Protein AF-A0A1J5TXD6-F1 (afdb_monomer_lite)

Secondary structure (DSSP, 8-state):
--PPP-PPPHHHHHHHT--TT-EEEEEEETTEEEEEEEEEEE-TTS--TT-EEEEEEEEESSSS-HHHHBTTEEEEEEEES-HHHHT-HHHHHHHHHHHHHHTT----SPPEEEE-

Sequence (116 aa):
MNVPYKVHKEQDIKTETSDKNKRCVLFQSGFYKCILVINPFYCDYRKTNNSILGHLEFYALSEGWEKYTSTGYRSTFFHHLNIKQYQNDDFVAQEFKKMLEKDGFLFEESIQVTLF

Radius of gyration: 14.64 Å; chains: 1; bounding box: 39×30×44 Å

Foldseek 3Di:
DQQAADQDDPVVVCVVLVPPQKKKKWKDAPQWIKIKIKHKDDPVVDPPPFKIKIKIKIATNDPPCCLPDVRRIDMDIDIDRDPVQVVDQVSVVVVVVVVCVVSVNDGPGDMDMDID

Organism: NCBI:txid2360

Structure (mmCIF, N/CA/C/O backbone):
data_AF-A0A1J5TXD6-F1
#
_entry.id   AF-A0A1J5TXD6-F1
#
loop_
_atom_site.group_PDB
_atom_site.id
_atom_site.type_symbol
_atom_site.label_atom_id
_atom_site.label_alt_id
_atom_site.label_comp_id
_atom_site.label_asym_id
_atom_site.label_entity_id
_atom_site.label_seq_id
_atom_site.pdbx_PDB_ins_code
_atom_site.Cartn_x
_atom_site.Cartn_y
_atom_site.Cartn_z
_atom_site.occupancy
_atom_site.B_iso_or_equiv
_atom_site.auth_seq_id
_atom_site.auth_comp_id
_atom_site.auth_asym_id
_atom_site.auth_atom_id
_atom_site.pdbx_PDB_model_num
ATOM 1 N N . MET A 1 1 ? -25.147 -2.098 -3.687 1.00 49.25 1 MET A N 1
ATOM 2 C CA . MET A 1 1 ? -24.706 -3.036 -2.632 1.00 49.25 1 MET A CA 1
ATOM 3 C C . MET A 1 1 ? -23.612 -2.339 -1.844 1.00 49.25 1 MET A C 1
ATOM 5 O O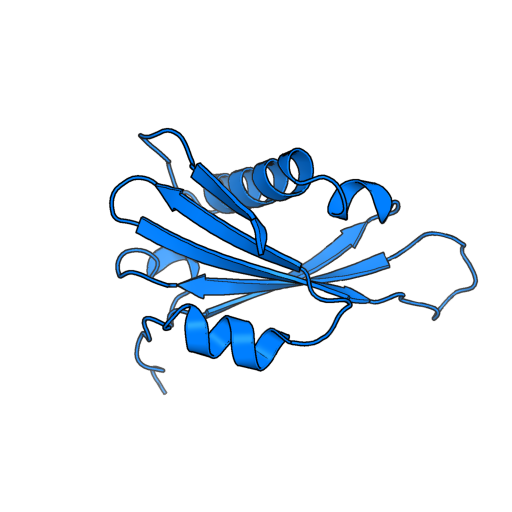 . MET A 1 1 ? -22.643 -1.930 -2.468 1.00 49.25 1 MET A O 1
ATOM 9 N N . ASN A 1 2 ? -23.776 -2.148 -0.532 1.00 66.75 2 ASN A N 1
ATOM 10 C CA . ASN A 1 2 ? -22.690 -1.642 0.312 1.00 66.75 2 ASN A CA 1
ATOM 11 C C . ASN A 1 2 ? -21.771 -2.819 0.631 1.00 66.75 2 ASN A C 1
ATOM 13 O O . ASN A 1 2 ? -22.171 -3.735 1.346 1.00 66.75 2 ASN A O 1
ATOM 17 N N . VAL A 1 3 ? -20.579 -2.828 0.041 1.00 75.44 3 VAL A N 1
ATOM 18 C CA . VAL A 1 3 ? -19.543 -3.802 0.391 1.00 75.44 3 VAL A CA 1
ATOM 19 C C . VAL A 1 3 ? -19.100 -3.494 1.827 1.00 75.44 3 VAL A C 1
ATOM 21 O O . VAL A 1 3 ? -18.769 -2.338 2.103 1.00 75.44 3 VAL A O 1
ATOM 24 N N . PRO A 1 4 ? -19.142 -4.465 2.757 1.00 86.06 4 PRO A N 1
ATOM 25 C CA . PRO A 1 4 ? -18.730 -4.229 4.135 1.00 86.06 4 PRO A CA 1
ATOM 26 C C . PRO A 1 4 ? -17.236 -3.901 4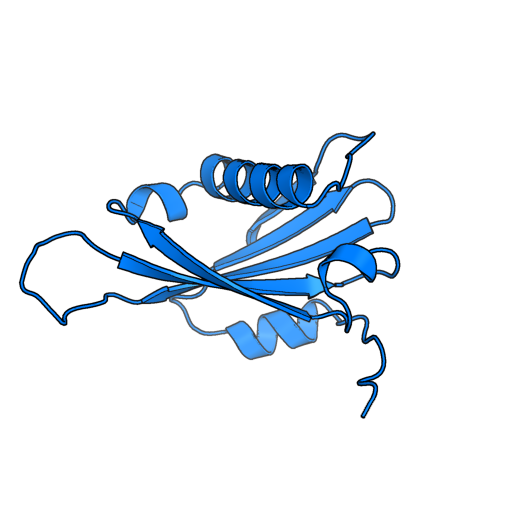.201 1.00 86.06 4 PRO A C 1
ATOM 28 O O . PRO A 1 4 ? -16.441 -4.439 3.428 1.00 86.06 4 PRO A O 1
ATOM 31 N N . TYR A 1 5 ? -16.861 -3.027 5.135 1.00 89.50 5 TYR A N 1
ATOM 32 C CA . TYR A 1 5 ? -15.459 -2.719 5.396 1.00 89.50 5 TYR A CA 1
ATOM 33 C C . TYR A 1 5 ? -14.729 -3.965 5.904 1.00 89.50 5 TYR A C 1
ATOM 35 O O . TYR A 1 5 ? -15.228 -4.671 6.783 1.00 89.50 5 TYR A O 1
ATOM 43 N N . LYS A 1 6 ? -13.551 -4.238 5.344 1.00 92.94 6 LYS A N 1
ATOM 44 C CA . LYS A 1 6 ? -12.734 -5.399 5.686 1.00 92.94 6 LYS A CA 1
ATOM 45 C C . LYS A 1 6 ? -11.358 -4.948 6.160 1.00 92.94 6 LYS A C 1
ATOM 47 O O . LYS A 1 6 ? -10.585 -4.391 5.391 1.00 92.94 6 LYS A O 1
ATOM 52 N N . VAL A 1 7 ? -11.022 -5.276 7.404 1.00 93.25 7 VAL A N 1
ATOM 53 C CA . VAL A 1 7 ? -9.630 -5.261 7.862 1.00 93.25 7 VAL A CA 1
ATOM 54 C C . VAL A 1 7 ? -8.961 -6.545 7.382 1.00 93.25 7 VAL A C 1
ATOM 56 O O . VAL A 1 7 ? -9.444 -7.649 7.643 1.00 93.25 7 VAL A O 1
ATOM 59 N N . HIS A 1 8 ? -7.869 -6.406 6.642 1.00 92.19 8 HIS A N 1
ATOM 60 C CA . HIS A 1 8 ? -7.113 -7.529 6.111 1.00 92.19 8 HIS A CA 1
ATOM 61 C C . HIS A 1 8 ? -6.038 -7.980 7.103 1.00 92.19 8 HIS A C 1
ATOM 63 O O . HIS A 1 8 ? -5.520 -7.189 7.890 1.00 92.19 8 HIS A O 1
ATOM 69 N N . LYS A 1 9 ? -5.667 -9.263 7.048 1.00 90.31 9 LYS A N 1
ATOM 70 C CA . LYS A 1 9 ? -4.487 -9.762 7.757 1.00 90.31 9 LYS A CA 1
ATOM 71 C C . LYS A 1 9 ? -3.278 -9.646 6.845 1.00 90.31 9 LYS A C 1
ATOM 73 O O . LYS A 1 9 ? -3.331 -10.031 5.681 1.00 90.31 9 LYS A O 1
ATOM 78 N N . GLU A 1 10 ? -2.168 -9.177 7.400 1.00 88.19 10 GLU A N 1
ATOM 79 C CA . GLU A 1 10 ? -0.912 -9.000 6.664 1.00 88.19 10 GLU A CA 1
ATOM 80 C C . GLU A 1 10 ? -0.454 -10.293 5.968 1.00 88.19 10 GLU A C 1
ATOM 82 O O . GLU A 1 10 ? -0.021 -10.264 4.819 1.00 88.19 10 GLU A O 1
ATOM 87 N N . GLN A 1 11 ? -0.601 -11.439 6.640 1.00 86.50 11 GLN A N 1
ATOM 88 C CA . GLN A 1 11 ? -0.211 -12.745 6.106 1.00 86.50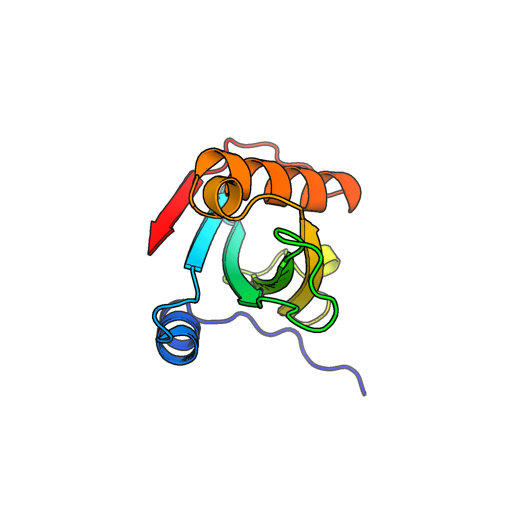 11 GLN A CA 1
ATOM 89 C C . GLN A 1 11 ? -1.023 -13.159 4.871 1.00 86.50 11 GLN A C 1
ATOM 91 O O . GLN A 1 11 ? -0.458 -13.754 3.953 1.00 86.50 11 GLN A O 1
ATOM 96 N N . ASP A 1 12 ? -2.315 -12.826 4.826 1.00 87.12 12 ASP A N 1
ATOM 97 C CA . ASP A 1 12 ? -3.180 -13.160 3.688 1.00 87.12 12 ASP A CA 1
ATOM 98 C C . ASP A 1 12 ? -2.675 -12.424 2.440 1.00 87.12 12 ASP A C 1
ATOM 100 O O . ASP A 1 12 ? -2.447 -13.030 1.395 1.00 87.12 12 ASP A O 1
ATOM 104 N N . ILE A 1 13 ? -2.365 -11.136 2.597 1.00 85.94 13 ILE A N 1
ATOM 105 C CA . ILE A 1 13 ? -1.883 -10.278 1.512 1.00 85.94 13 ILE A CA 1
ATOM 106 C C . ILE A 1 13 ? -0.506 -10.742 1.049 1.00 85.94 13 ILE A C 1
ATOM 108 O O . ILE A 1 13 ? -0.307 -10.951 -0.140 1.00 85.94 13 ILE A O 1
ATOM 112 N N . LYS A 1 14 ? 0.420 -11.005 1.983 1.00 78.94 14 LYS A N 1
ATOM 113 C CA . LYS A 1 14 ? 1.753 -11.543 1.663 1.00 78.94 14 LYS A CA 1
ATOM 114 C C . LYS A 1 14 ? 1.683 -12.854 0.875 1.00 78.94 14 LYS A C 1
ATOM 116 O O . LYS A 1 14 ? 2.522 -13.094 0.010 1.00 78.94 14 LYS A O 1
ATOM 121 N N . THR A 1 15 ? 0.690 -13.697 1.156 1.00 77.69 15 THR A N 1
ATOM 122 C CA . THR A 1 15 ? 0.479 -14.957 0.428 1.00 77.69 15 THR A CA 1
ATOM 123 C C . THR A 1 15 ? -0.044 -14.695 -0.99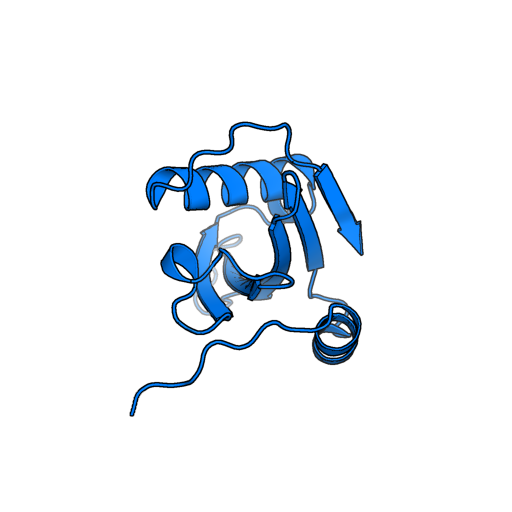1 1.00 77.69 15 THR A C 1
ATOM 125 O O . THR A 1 15 ? 0.474 -15.265 -1.956 1.00 77.69 15 THR A O 1
ATOM 128 N N . GLU A 1 16 ? -1.015 -13.785 -1.134 1.00 68.56 16 GLU A N 1
ATOM 129 C CA . GLU A 1 16 ? -1.604 -13.358 -2.417 1.00 68.56 16 GLU A CA 1
ATOM 130 C C . GLU A 1 16 ? -0.620 -12.577 -3.312 1.00 68.56 16 GLU A C 1
ATOM 132 O O . GLU A 1 16 ? -0.753 -12.555 -4.540 1.00 68.56 16 GLU A O 1
ATOM 137 N N . THR A 1 17 ? 0.402 -11.957 -2.721 1.00 66.06 17 THR A N 1
ATOM 138 C CA . THR A 1 17 ? 1.416 -11.150 -3.412 1.00 66.06 17 THR A CA 1
ATOM 139 C C . THR A 1 17 ? 2.775 -11.834 -3.506 1.00 66.06 17 THR A C 1
ATOM 141 O O . THR A 1 17 ? 3.785 -11.158 -3.657 1.00 66.06 17 THR A O 1
ATOM 144 N N . SER A 1 18 ? 2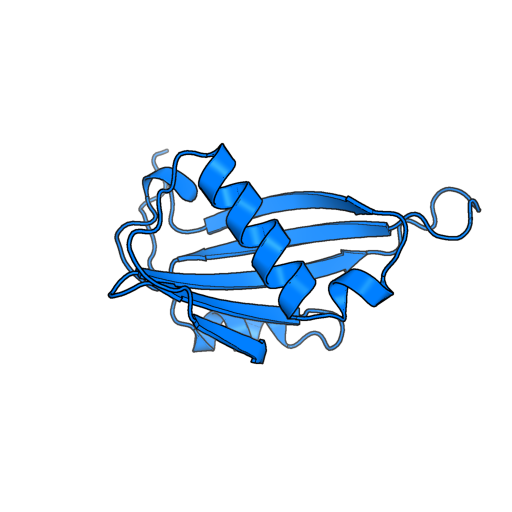.813 -13.167 -3.473 1.00 62.66 18 SER A N 1
ATOM 145 C CA . SER A 1 18 ? 4.035 -13.980 -3.618 1.00 62.66 18 SER A CA 1
ATOM 146 C C . SER A 1 18 ? 4.710 -13.908 -5.004 1.00 62.66 18 SER A C 1
ATOM 148 O O . SER A 1 18 ? 5.691 -14.609 -5.267 1.00 62.66 18 SER A O 1
ATOM 150 N N . ASP A 1 19 ? 4.217 -13.049 -5.897 1.00 66.06 19 ASP A N 1
ATOM 151 C CA . ASP A 1 19 ? 4.867 -12.727 -7.162 1.00 66.06 19 ASP A CA 1
ATOM 152 C C . ASP A 1 19 ? 6.164 -11.944 -6.903 1.00 66.06 19 ASP A C 1
ATOM 154 O O . ASP A 1 19 ? 6.151 -10.890 -6.269 1.00 66.06 19 ASP A O 1
ATOM 158 N N . LYS A 1 20 ? 7.287 -12.438 -7.440 1.00 61.81 20 LYS A N 1
ATOM 159 C CA . LYS A 1 20 ? 8.621 -11.832 -7.283 1.00 61.81 20 LYS A CA 1
ATOM 160 C C . LYS A 1 20 ? 8.712 -10.393 -7.795 1.00 61.81 20 LYS A C 1
ATOM 162 O O . LYS A 1 20 ? 9.661 -9.697 -7.447 1.00 61.81 20 LYS A O 1
ATOM 167 N N . ASN A 1 21 ? 7.781 -9.966 -8.646 1.00 68.75 21 ASN A N 1
ATOM 168 C CA . ASN A 1 21 ? 7.774 -8.614 -9.199 1.00 68.75 21 ASN A CA 1
ATOM 169 C C . ASN A 1 21 ? 6.961 -7.626 -8.359 1.00 68.75 21 ASN A C 1
ATOM 171 O O . ASN A 1 21 ? 7.071 -6.419 -8.578 1.00 68.75 21 ASN A O 1
ATOM 175 N N . LYS A 1 22 ? 6.154 -8.117 -7.411 1.00 75.00 22 LYS A N 1
ATOM 176 C CA . LYS A 1 22 ? 5.400 -7.263 -6.499 1.00 75.00 22 LYS A CA 1
ATOM 177 C C . LYS A 1 22 ? 6.285 -6.849 -5.335 1.00 75.00 22 LYS A C 1
ATOM 179 O O . LYS A 1 22 ? 7.067 -7.641 -4.818 1.00 75.00 22 LYS A O 1
ATOM 184 N N . ARG A 1 23 ? 6.131 -5.604 -4.897 1.00 75.69 23 ARG A N 1
ATOM 185 C CA . ARG A 1 23 ? 6.785 -5.098 -3.690 1.00 75.69 23 ARG A CA 1
ATOM 186 C C . ARG A 1 23 ? 5.746 -4.750 -2.647 1.00 75.69 23 ARG A C 1
ATOM 188 O O . ARG A 1 23 ? 4.760 -4.095 -2.977 1.00 75.69 23 ARG A O 1
ATOM 195 N N . CYS A 1 24 ? 5.981 -5.155 -1.407 1.00 79.00 24 CYS A N 1
ATOM 196 C CA . CYS A 1 24 ? 5.083 -4.863 -0.305 1.00 79.00 24 CYS A CA 1
ATOM 197 C C . CYS A 1 24 ? 5.722 -3.862 0.653 1.00 79.00 24 CYS A C 1
ATOM 199 O O . CYS A 1 24 ? 6.867 -4.016 1.076 1.00 79.00 24 CYS A O 1
ATOM 201 N N . VAL A 1 25 ? 4.960 -2.836 1.011 1.00 80.75 25 VAL A N 1
ATOM 202 C CA . VAL A 1 25 ? 5.383 -1.789 1.933 1.00 80.75 25 VAL A CA 1
ATOM 203 C C . VAL A 1 25 ? 4.353 -1.673 3.040 1.00 80.75 25 VAL A C 1
ATOM 205 O O . VAL A 1 25 ? 3.207 -1.294 2.803 1.00 80.75 25 VAL A O 1
ATOM 208 N N . LEU A 1 26 ? 4.755 -2.023 4.256 1.00 83.94 26 LEU A N 1
ATOM 209 C CA . LEU A 1 26 ? 3.952 -1.818 5.450 1.00 83.94 26 LEU A CA 1
ATOM 210 C C . LEU A 1 26 ? 4.128 -0.378 5.922 1.00 83.94 26 LEU A C 1
ATOM 212 O O . LEU A 1 26 ? 5.248 0.066 6.172 1.00 83.94 26 LEU A O 1
ATOM 216 N N . PHE A 1 27 ? 3.009 0.314 6.083 1.00 78.38 27 PHE A N 1
ATOM 217 C CA . PHE A 1 27 ? 2.928 1.652 6.642 1.00 78.38 27 PHE A CA 1
ATOM 218 C C . PHE A 1 27 ? 2.236 1.594 8.001 1.00 78.38 27 PHE A C 1
ATOM 220 O O . PHE A 1 27 ? 1.154 1.014 8.138 1.00 78.38 27 PHE A O 1
ATOM 227 N N . GLN A 1 28 ? 2.857 2.219 9.001 1.00 81.69 28 GLN A N 1
ATOM 228 C CA . GLN A 1 28 ? 2.317 2.331 10.351 1.00 81.69 28 GLN A CA 1
ATOM 229 C C . GLN A 1 28 ? 2.463 3.766 10.878 1.00 81.69 28 GLN A C 1
ATOM 231 O O . GLN A 1 28 ? 3.543 4.351 10.813 1.00 81.69 28 GLN A O 1
ATOM 236 N N . SER A 1 29 ? 1.377 4.313 11.428 1.00 73.38 29 SER A N 1
ATOM 237 C CA . SER A 1 29 ? 1.338 5.591 12.153 1.00 73.38 29 SER A CA 1
ATOM 238 C C . SER A 1 29 ? 0.438 5.414 13.379 1.00 73.38 29 SER A C 1
ATOM 240 O O . SER A 1 29 ? -0.761 5.169 13.237 1.00 73.38 29 SER A O 1
ATOM 242 N N . GLY A 1 30 ? 1.019 5.426 14.581 1.00 78.19 30 GLY A N 1
ATOM 243 C CA . GLY A 1 30 ? 0.323 5.045 15.811 1.00 78.19 30 GLY A CA 1
ATOM 244 C C . GLY A 1 30 ? -0.338 3.663 15.718 1.00 78.19 30 GLY A C 1
ATOM 245 O O . GLY A 1 30 ? 0.319 2.651 15.450 1.00 78.19 30 GLY A O 1
ATOM 246 N N . PHE A 1 31 ? -1.659 3.630 15.920 1.00 78.19 31 PHE A N 1
ATOM 247 C CA . PHE A 1 31 ? -2.491 2.424 15.804 1.00 78.19 31 PHE A CA 1
ATOM 248 C C . PHE A 1 31 ? -2.954 2.121 14.371 1.00 78.19 31 PHE A C 1
ATOM 250 O O . PHE A 1 31 ? -3.463 1.028 14.118 1.00 78.19 31 PHE A O 1
ATOM 257 N N . TYR A 1 32 ? -2.766 3.053 13.432 1.00 82.25 32 TYR A N 1
ATOM 258 C CA . TYR A 1 32 ? -3.177 2.877 12.045 1.00 82.25 32 TYR A CA 1
ATOM 259 C C . TYR A 1 32 ? -2.121 2.091 11.277 1.00 82.25 32 TYR A C 1
ATOM 261 O O . TYR A 1 32 ? -0.959 2.498 11.193 1.00 82.25 32 TYR A O 1
ATOM 269 N N . LYS A 1 33 ? -2.531 0.959 10.702 1.00 86.25 33 LYS A N 1
ATOM 270 C CA . LYS A 1 33 ? -1.662 0.085 9.911 1.00 86.25 33 LYS A CA 1
ATOM 271 C C . LYS A 1 33 ? -2.284 -0.230 8.568 1.00 86.25 33 LYS A C 1
ATOM 273 O O . LYS A 1 33 ? -3.488 -0.463 8.466 1.00 86.25 33 LYS A O 1
ATOM 278 N N . CYS A 1 34 ? -1.451 -0.309 7.548 1.00 87.75 34 CYS A N 1
ATOM 279 C CA . CYS A 1 34 ? -1.863 -0.693 6.209 1.00 87.75 34 CYS A CA 1
ATOM 280 C C . CYS A 1 34 ? -0.679 -1.208 5.404 1.00 87.75 34 CYS A C 1
ATOM 282 O O . CYS A 1 34 ? 0.467 -0.861 5.685 1.00 87.75 34 CYS A O 1
ATOM 284 N N . ILE A 1 35 ? -0.956 -1.988 4.368 1.00 88.19 35 ILE A N 1
ATOM 285 C CA . ILE A 1 35 ? 0.065 -2.450 3.434 1.00 88.19 35 ILE A CA 1
ATOM 286 C C . ILE A 1 35 ? -0.248 -1.943 2.031 1.00 88.19 35 ILE A C 1
ATOM 288 O O . ILE A 1 35 ? -1.385 -2.003 1.558 1.00 88.19 35 ILE A O 1
ATOM 292 N N . LEU A 1 36 ? 0.785 -1.419 1.386 1.00 84.81 36 LEU A N 1
ATOM 293 C CA . LEU A 1 36 ? 0.793 -1.031 -0.010 1.00 84.81 36 LEU A CA 1
ATOM 294 C C . LEU A 1 36 ? 1.514 -2.119 -0.800 1.00 84.81 36 LEU A C 1
ATOM 296 O O . LEU A 1 36 ? 2.670 -2.433 -0.531 1.00 84.81 36 LEU A O 1
ATOM 300 N N . VAL A 1 37 ? 0.841 -2.665 -1.796 1.00 85.44 37 VAL A N 1
ATOM 301 C CA . VAL A 1 37 ? 1.398 -3.597 -2.766 1.00 85.44 37 VAL A CA 1
ATOM 302 C C . VAL A 1 37 ? 1.615 -2.831 -4.061 1.00 85.44 37 VAL A C 1
ATOM 304 O O . VAL A 1 37 ? 0.726 -2.139 -4.554 1.00 85.44 37 VAL A O 1
ATOM 307 N N . ILE A 1 38 ? 2.813 -2.947 -4.613 1.00 80.94 38 ILE A N 1
ATOM 308 C CA . ILE A 1 38 ? 3.227 -2.271 -5.836 1.00 80.94 38 ILE A CA 1
ATOM 309 C C . ILE A 1 38 ? 3.459 -3.335 -6.884 1.00 80.94 38 ILE A C 1
ATOM 311 O O . ILE A 1 38 ? 4.347 -4.170 -6.733 1.00 80.94 38 ILE A O 1
ATOM 315 N N . ASN A 1 39 ? 2.672 -3.283 -7.950 1.00 79.81 39 ASN A N 1
ATOM 316 C CA . ASN A 1 39 ? 2.770 -4.183 -9.082 1.00 79.81 39 ASN A CA 1
ATOM 317 C C . ASN A 1 39 ? 3.193 -3.388 -10.331 1.00 79.81 39 ASN A C 1
ATOM 319 O O . ASN A 1 39 ? 2.351 -2.761 -10.981 1.00 79.81 39 ASN A O 1
ATOM 323 N N . PRO A 1 40 ? 4.499 -3.310 -10.639 1.00 72.44 40 PRO A N 1
ATOM 324 C CA . PRO A 1 40 ? 4.980 -2.607 -11.819 1.00 72.44 40 PRO A CA 1
ATOM 325 C C . PRO A 1 40 ? 4.683 -3.422 -13.085 1.00 72.44 40 PRO A C 1
ATOM 327 O O . PRO A 1 40 ? 5.183 -4.534 -13.242 1.00 72.44 40 PRO A O 1
ATOM 330 N N . PHE A 1 41 ? 3.935 -2.849 -14.032 1.00 69.81 41 PHE A N 1
ATOM 331 C CA . PHE A 1 41 ? 3.758 -3.431 -15.361 1.00 69.81 41 PHE A CA 1
ATOM 332 C C . PHE A 1 41 ? 4.553 -2.642 -16.403 1.00 69.81 41 PHE A C 1
ATOM 334 O O . PHE A 1 41 ? 4.437 -1.421 -16.548 1.00 69.81 41 PHE A O 1
ATOM 341 N N . TYR A 1 42 ? 5.351 -3.346 -17.199 1.00 59.59 42 TYR A N 1
ATOM 342 C CA . TYR A 1 42 ? 5.931 -2.750 -18.395 1.00 59.59 42 TYR A CA 1
ATOM 343 C C . TYR A 1 42 ? 4.828 -2.603 -19.443 1.00 59.59 42 TYR A C 1
ATOM 345 O O . TYR A 1 42 ? 4.332 -3.590 -19.984 1.00 59.59 42 TYR A O 1
ATOM 353 N N . CYS A 1 43 ? 4.422 -1.366 -19.729 1.00 52.88 43 CYS A N 1
ATOM 354 C CA . CYS A 1 43 ? 3.503 -1.096 -20.827 1.00 52.88 43 CYS A CA 1
ATOM 355 C C . CYS A 1 43 ? 4.302 -1.075 -22.136 1.00 52.88 43 CYS A C 1
ATOM 357 O O . CYS A 1 43 ? 4.661 -0.019 -22.646 1.00 52.88 43 CYS A O 1
ATOM 359 N N . ASP A 1 44 ? 4.565 -2.254 -22.696 1.00 48.84 44 ASP A N 1
ATOM 360 C CA . ASP A 1 44 ? 5.324 -2.439 -23.945 1.00 48.84 44 ASP A CA 1
ATOM 361 C C . ASP A 1 44 ? 4.489 -2.128 -25.212 1.00 48.84 44 ASP A C 1
ATOM 363 O O . ASP A 1 44 ? 4.692 -2.675 -26.293 1.00 48.84 44 ASP A O 1
ATOM 367 N N . TYR A 1 45 ? 3.472 -1.265 -25.092 1.00 46.50 45 TYR A N 1
ATOM 368 C CA . TYR A 1 45 ? 2.516 -0.999 -26.176 1.00 46.50 45 TYR A CA 1
ATOM 369 C C . TYR A 1 45 ? 3.005 0.039 -27.186 1.00 46.50 45 TYR A C 1
ATOM 371 O O . TYR A 1 45 ? 2.457 0.150 -28.284 1.00 46.50 45 TYR A O 1
ATOM 379 N N . ARG A 1 46 ? 4.047 0.801 -26.852 1.00 47.28 46 ARG A N 1
ATOM 380 C CA . ARG A 1 46 ? 4.765 1.660 -27.794 1.00 47.28 46 ARG A CA 1
ATOM 381 C C . ARG A 1 46 ? 6.238 1.555 -27.449 1.00 47.28 46 ARG A C 1
ATOM 383 O O . ARG A 1 46 ? 6.594 1.720 -26.292 1.00 47.28 46 ARG A O 1
ATOM 390 N N . LYS A 1 47 ? 7.083 1.315 -28.451 1.00 47.94 47 LYS A N 1
ATOM 391 C CA . LYS A 1 47 ? 8.557 1.264 -28.385 1.00 47.94 47 LYS A CA 1
ATOM 392 C C . LYS A 1 47 ? 9.204 2.604 -27.970 1.00 47.94 47 LYS A C 1
ATOM 394 O O . LYS A 1 47 ? 10.211 3.019 -28.533 1.00 47.94 47 LYS A O 1
ATOM 399 N N . THR A 1 48 ? 8.607 3.335 -27.037 1.00 50.41 48 THR A N 1
ATOM 400 C CA . THR A 1 48 ? 9.204 4.460 -26.330 1.00 50.41 48 THR A CA 1
ATOM 401 C C . THR A 1 48 ? 9.798 3.901 -25.051 1.00 50.41 48 THR A C 1
ATOM 403 O O . THR A 1 48 ? 9.114 3.752 -24.042 1.00 50.41 48 THR A O 1
ATOM 406 N N . ASN A 1 49 ? 11.073 3.528 -25.139 1.00 51.66 49 ASN A N 1
ATOM 407 C CA . ASN A 1 49 ? 11.881 3.049 -24.027 1.00 51.66 49 ASN A CA 1
ATOM 408 C C . ASN A 1 49 ? 11.638 3.917 -22.776 1.00 51.66 49 ASN A C 1
ATOM 410 O O . ASN A 1 49 ? 11.938 5.110 -22.803 1.00 51.66 49 ASN A O 1
ATOM 414 N N . ASN A 1 50 ? 11.128 3.294 -21.705 1.00 54.53 50 ASN A N 1
ATOM 415 C CA . ASN A 1 50 ? 11.093 3.753 -20.302 1.00 54.53 50 ASN A CA 1
ATOM 416 C C . ASN A 1 50 ? 9.746 4.195 -19.695 1.00 54.53 50 ASN A C 1
ATOM 418 O O . ASN A 1 50 ? 9.735 4.547 -18.520 1.00 54.53 50 ASN A O 1
ATOM 422 N N . SER A 1 51 ? 8.606 4.140 -20.388 1.00 54.84 51 SER A N 1
ATOM 423 C CA . SER A 1 51 ? 7.306 4.385 -19.733 1.00 54.84 51 SER A CA 1
ATOM 424 C C . SER A 1 51 ? 6.760 3.129 -19.047 1.00 54.84 51 SER A C 1
ATOM 426 O O . SER A 1 51 ? 6.518 2.120 -19.709 1.00 54.84 51 SER A O 1
ATOM 428 N N . ILE A 1 52 ? 6.534 3.191 -17.735 1.00 63.78 52 ILE A N 1
ATOM 429 C CA . ILE A 1 52 ? 5.951 2.099 -16.943 1.00 63.78 52 ILE A CA 1
ATOM 430 C C . ILE A 1 52 ? 4.583 2.517 -16.432 1.00 63.78 52 ILE A C 1
ATOM 432 O O . ILE A 1 52 ? 4.413 3.634 -15.939 1.00 63.78 52 ILE A O 1
ATOM 436 N N . LEU A 1 53 ? 3.634 1.585 -16.525 1.00 72.31 53 LEU A N 1
ATOM 437 C CA . LEU A 1 53 ? 2.338 1.668 -15.872 1.00 72.31 53 LEU A CA 1
ATOM 438 C C . LEU A 1 53 ? 2.389 0.746 -14.654 1.00 72.31 53 LEU A C 1
ATOM 440 O O . LEU A 1 53 ? 2.433 -0.468 -14.795 1.00 72.31 53 LEU A O 1
ATOM 444 N N . GLY A 1 54 ? 2.422 1.294 -13.451 1.00 75.75 54 GLY A N 1
ATOM 445 C CA . GLY A 1 54 ? 2.336 0.480 -12.247 1.00 75.75 54 GLY A CA 1
ATOM 446 C C . GLY A 1 54 ? 0.946 0.531 -11.637 1.00 75.75 54 GLY A C 1
ATOM 447 O O . GLY A 1 54 ? 0.174 1.464 -11.864 1.00 75.75 54 GLY A O 1
ATOM 448 N N . HIS A 1 55 ? 0.632 -0.484 -10.849 1.00 82.62 55 HIS A N 1
ATOM 449 C CA . HIS A 1 55 ? -0.592 -0.578 -10.070 1.00 82.62 55 HIS A CA 1
ATOM 450 C C . HIS A 1 55 ? -0.233 -0.591 -8.592 1.00 82.62 55 HIS A C 1
ATOM 452 O O . HIS A 1 55 ? 0.640 -1.337 -8.155 1.00 82.62 55 HIS A O 1
ATOM 458 N N . LEU A 1 56 ? -0.869 0.304 -7.850 1.00 83.12 56 LEU A N 1
ATOM 459 C CA . LEU A 1 56 ? -0.759 0.417 -6.408 1.00 83.12 56 LEU A CA 1
ATOM 460 C C . LEU A 1 56 ? -2.029 -0.146 -5.808 1.00 83.12 56 LEU A C 1
ATOM 462 O O . LEU A 1 56 ? -3.119 0.323 -6.132 1.00 83.12 56 LEU A O 1
ATOM 466 N N . GLU A 1 57 ? -1.880 -1.110 -4.918 1.00 87.25 57 GLU A N 1
ATOM 467 C CA . GLU A 1 57 ? -2.974 -1.713 -4.177 1.00 87.25 57 GLU A CA 1
ATOM 468 C C . GLU A 1 57 ? -2.767 -1.461 -2.694 1.00 87.25 57 GLU A C 1
ATOM 470 O O . GLU A 1 57 ? -1.717 -1.751 -2.135 1.00 87.25 57 GLU A O 1
ATOM 475 N N . PHE A 1 58 ? -3.773 -0.909 -2.050 1.00 88.25 58 PHE A N 1
ATOM 476 C CA . PHE A 1 58 ? -3.748 -0.549 -0.653 1.00 88.25 58 PHE A CA 1
ATOM 477 C C . PHE A 1 58 ? -4.730 -1.422 0.108 1.00 88.25 58 PHE A C 1
ATOM 479 O O . PHE A 1 58 ? -5.905 -1.495 -0.256 1.00 88.25 58 PHE A O 1
ATOM 486 N N . TYR A 1 59 ? -4.260 -2.005 1.202 1.00 91.38 59 TYR A N 1
ATOM 487 C CA . TYR A 1 59 ? -5.049 -2.850 2.083 1.00 91.38 59 TYR A CA 1
ATOM 488 C C . TYR A 1 59 ? -4.958 -2.333 3.519 1.00 91.38 59 TYR A C 1
ATOM 490 O O . TYR A 1 59 ? -3.868 -2.185 4.080 1.00 91.38 59 TYR A O 1
ATOM 498 N N . ALA A 1 60 ? -6.110 -2.082 4.133 1.00 92.25 60 ALA A N 1
ATOM 499 C CA . ALA A 1 60 ? -6.191 -1.680 5.528 1.00 92.25 60 ALA A CA 1
ATOM 500 C C . ALA A 1 60 ? -5.881 -2.869 6.450 1.00 92.25 60 ALA A C 1
ATOM 502 O O . ALA A 1 60 ? -6.502 -3.926 6.339 1.00 92.25 60 ALA A O 1
ATOM 503 N N . LEU A 1 61 ? -4.940 -2.686 7.379 1.00 92.81 61 LEU A N 1
ATOM 504 C CA . LEU A 1 61 ? -4.601 -3.663 8.426 1.00 92.81 61 LEU A CA 1
ATOM 505 C C . LEU A 1 61 ? -5.160 -3.264 9.802 1.00 92.81 61 LEU A C 1
ATOM 507 O O . LEU A 1 61 ? -5.011 -3.998 10.775 1.00 92.81 61 LEU A O 1
ATOM 511 N N . SER A 1 62 ? -5.813 -2.107 9.882 1.00 90.75 62 SER A N 1
ATOM 512 C CA . SER A 1 62 ? -6.540 -1.613 11.047 1.00 90.75 62 SER A CA 1
ATOM 513 C C . SER A 1 62 ? -7.832 -0.915 10.609 1.00 90.75 62 SER A C 1
ATOM 515 O O . SER A 1 62 ? -8.020 -0.589 9.433 1.00 90.75 62 SER A O 1
ATOM 517 N N . GLU A 1 63 ? -8.720 -0.644 11.558 1.00 88.31 63 GLU A N 1
ATOM 518 C CA . GLU A 1 63 ? -9.785 0.348 11.370 1.00 88.31 63 GLU A CA 1
ATOM 519 C C . GLU A 1 63 ? -9.184 1.760 11.267 1.00 88.31 63 GLU A C 1
ATOM 521 O O . GLU A 1 63 ? -8.001 1.968 11.570 1.00 88.31 63 GLU A O 1
ATOM 526 N N . GLY A 1 64 ? -9.978 2.719 10.792 1.00 83.00 64 GLY A N 1
ATOM 527 C CA . GLY A 1 64 ? -9.572 4.117 10.630 1.00 83.00 64 GLY A CA 1
ATOM 528 C C . GLY A 1 64 ? -9.157 4.518 9.216 1.00 83.00 64 GLY A C 1
ATOM 529 O O . GLY A 1 64 ? -8.905 5.696 8.970 1.00 83.00 64 GLY A O 1
ATOM 530 N N . TRP A 1 65 ? -9.110 3.573 8.271 1.00 85.69 65 TRP A N 1
ATOM 531 C CA . TRP A 1 65 ? -8.821 3.834 6.854 1.00 85.69 65 TRP A CA 1
ATOM 532 C C . TRP A 1 65 ? -10.082 3.938 5.989 1.00 85.69 65 TRP A C 1
ATOM 534 O O . TRP A 1 65 ? -9.981 3.991 4.760 1.00 85.69 65 TRP A O 1
ATOM 544 N N . GLU A 1 66 ? -11.274 3.970 6.586 1.00 87.31 66 GLU A N 1
ATOM 545 C CA . GLU A 1 66 ? -12.567 3.945 5.890 1.00 87.31 66 GLU A CA 1
ATOM 546 C C . GLU A 1 66 ? -12.692 5.130 4.931 1.00 87.31 66 GLU A C 1
ATOM 548 O O . GLU A 1 66 ? -13.109 4.963 3.788 1.00 87.31 66 GLU A O 1
ATOM 553 N N . LYS A 1 67 ? -12.244 6.321 5.349 1.00 81.31 67 LYS A N 1
ATOM 554 C CA . LYS A 1 67 ? -12.244 7.517 4.491 1.00 81.31 67 LYS A CA 1
ATOM 555 C C . LYS A 1 67 ? -11.356 7.365 3.255 1.00 81.31 67 LYS A C 1
ATOM 557 O O . LYS A 1 67 ? -11.686 7.906 2.206 1.00 81.31 67 LYS A O 1
ATOM 562 N N . TYR A 1 68 ? -10.240 6.647 3.372 1.00 80.12 68 TYR A N 1
ATOM 563 C CA . TYR A 1 68 ? -9.277 6.496 2.281 1.00 80.12 68 TYR A CA 1
ATOM 564 C C . TYR A 1 68 ? -9.607 5.324 1.356 1.00 80.12 68 TYR A C 1
ATOM 566 O O . TYR A 1 68 ? -9.437 5.427 0.141 1.00 80.12 68 TYR A O 1
ATOM 574 N N . THR A 1 69 ? -10.072 4.210 1.924 1.00 84.75 69 THR A N 1
ATOM 575 C CA . THR A 1 69 ? -10.262 2.940 1.208 1.00 84.75 69 THR A CA 1
ATOM 576 C C . THR A 1 69 ? -11.704 2.596 0.909 1.00 84.75 69 THR A C 1
ATOM 578 O O . THR A 1 69 ? -11.952 1.730 0.082 1.00 84.75 69 THR A O 1
ATOM 581 N N . SER A 1 70 ? -12.665 3.250 1.561 1.00 85.12 70 SER A N 1
ATOM 582 C CA . SER A 1 70 ? -14.091 2.897 1.566 1.00 85.12 70 SER A CA 1
ATOM 583 C C . SER A 1 70 ? -14.394 1.518 2.166 1.00 85.12 70 SER A C 1
ATOM 585 O O . SER A 1 70 ? -15.128 1.427 3.142 1.00 85.12 70 SER A O 1
ATOM 587 N N . THR A 1 71 ? -13.827 0.441 1.618 1.00 89.44 71 THR A N 1
ATOM 588 C CA . THR A 1 71 ? -14.142 -0.954 1.975 1.00 89.44 71 THR A CA 1
ATOM 589 C C . THR A 1 71 ? -12.969 -1.696 2.615 1.00 89.44 71 THR A C 1
ATOM 591 O O . THR A 1 71 ? -13.042 -2.909 2.790 1.00 89.44 71 THR A O 1
ATOM 594 N N . GLY A 1 72 ? -11.873 -1.004 2.933 1.00 90.00 72 GLY A N 1
ATOM 595 C CA . GLY A 1 72 ? -10.625 -1.614 3.406 1.00 90.00 72 GLY A CA 1
ATOM 596 C C . GLY A 1 72 ? -9.637 -1.957 2.289 1.00 90.00 72 GLY A C 1
ATOM 597 O O . GLY A 1 72 ? -8.505 -2.342 2.573 1.00 90.00 72 GLY A O 1
ATOM 598 N N . TYR A 1 73 ? -10.028 -1.747 1.027 1.00 91.00 73 TYR A N 1
ATOM 599 C CA . TYR A 1 73 ? -9.175 -1.889 -0.149 1.00 91.00 73 TYR A CA 1
ATOM 600 C C . TYR A 1 73 ? -9.339 -0.700 -1.092 1.00 91.00 73 TYR A C 1
ATOM 602 O O . TYR A 1 73 ? -10.458 -0.291 -1.392 1.00 91.00 73 TYR A O 1
ATOM 610 N N . ARG A 1 74 ? -8.229 -0.186 -1.620 1.00 87.94 74 ARG A N 1
ATOM 611 C CA . ARG A 1 74 ? -8.227 0.787 -2.718 1.00 87.94 74 ARG A CA 1
ATOM 612 C C . ARG A 1 74 ? -7.097 0.472 -3.670 1.00 87.94 74 ARG A C 1
ATOM 614 O O . ARG A 1 74 ? -6.043 0.025 -3.244 1.00 87.94 74 ARG A O 1
ATOM 621 N N . SER A 1 75 ? -7.272 0.771 -4.949 1.00 87.31 75 SER A N 1
ATOM 622 C CA . SER A 1 75 ? -6.154 0.727 -5.876 1.00 87.31 75 SER A CA 1
ATOM 623 C C . SER A 1 75 ? -6.163 1.872 -6.876 1.00 87.31 75 SER A C 1
ATOM 625 O O . SER A 1 75 ? -7.184 2.521 -7.105 1.00 87.31 75 SER A O 1
ATOM 627 N N . THR A 1 76 ? -4.987 2.170 -7.419 1.00 82.50 76 THR A N 1
ATOM 628 C CA . THR A 1 76 ? -4.798 3.191 -8.450 1.00 82.50 76 THR A CA 1
ATOM 629 C C . THR A 1 76 ? -3.668 2.797 -9.385 1.00 82.50 76 THR A C 1
ATOM 631 O O . THR A 1 76 ? -2.746 2.079 -9.000 1.00 82.50 76 THR A O 1
ATOM 634 N N . PHE A 1 77 ? -3.709 3.306 -10.611 1.00 79.88 77 PHE A N 1
ATOM 635 C CA . PHE A 1 77 ? -2.593 3.199 -11.540 1.00 79.88 77 PHE A CA 1
ATOM 636 C C . PHE A 1 77 ? -1.710 4.440 -11.452 1.00 79.88 77 PHE A C 1
ATOM 638 O O . PHE A 1 77 ? -2.199 5.544 -11.204 1.00 79.88 77 PHE A O 1
ATOM 645 N N . PHE A 1 78 ? -0.415 4.261 -11.681 1.00 73.56 78 PHE A N 1
ATOM 646 C CA . PHE A 1 78 ? 0.539 5.348 -11.850 1.00 73.56 78 PHE A CA 1
ATOM 647 C C . PHE A 1 78 ? 1.333 5.145 -13.132 1.00 73.56 78 PHE A C 1
ATOM 649 O O . PHE A 1 78 ? 1.575 4.019 -13.561 1.00 73.56 78 PHE A O 1
ATOM 656 N N . HIS A 1 79 ? 1.757 6.251 -13.731 1.00 71.31 79 HIS A N 1
ATOM 657 C CA . HIS A 1 79 ? 2.596 6.244 -14.916 1.00 71.31 79 HIS A CA 1
ATOM 658 C C . HIS A 1 79 ? 3.886 7.001 -14.614 1.00 71.31 79 HIS A C 1
ATOM 660 O O . HIS A 1 79 ? 3.844 8.201 -14.347 1.00 71.31 79 HIS A O 1
ATOM 666 N N . HIS A 1 80 ? 5.027 6.312 -14.648 1.00 66.25 80 HIS A N 1
ATOM 667 C CA . HIS A 1 80 ? 6.332 6.915 -14.364 1.00 66.25 80 HIS A CA 1
ATOM 668 C C . HIS A 1 80 ? 7.410 6.443 -15.339 1.00 66.25 80 HIS A C 1
ATOM 670 O O . HIS A 1 80 ? 7.340 5.353 -15.902 1.00 66.25 80 HIS A O 1
ATOM 676 N N . LEU A 1 81 ? 8.429 7.288 -15.521 1.00 56.12 81 LEU A N 1
ATOM 677 C CA . LEU A 1 81 ? 9.499 7.081 -16.503 1.00 56.12 81 LEU A CA 1
ATOM 678 C C . LEU A 1 81 ? 10.721 6.309 -15.962 1.00 56.12 81 LEU A C 1
ATOM 680 O O . LEU A 1 81 ? 11.658 6.060 -16.716 1.00 56.12 81 LEU A O 1
ATOM 684 N N . ASN A 1 82 ? 10.784 5.969 -14.664 1.00 65.50 82 ASN A N 1
ATOM 685 C CA . ASN A 1 82 ? 11.983 5.352 -14.082 1.00 65.50 82 ASN A CA 1
ATOM 686 C C . ASN A 1 82 ? 11.680 4.301 -13.001 1.00 65.50 82 ASN A C 1
ATOM 688 O O . ASN A 1 82 ? 11.386 4.629 -11.852 1.00 65.50 82 ASN A O 1
ATOM 692 N N . ILE A 1 83 ? 11.841 3.021 -13.355 1.00 60.50 83 ILE A N 1
ATOM 693 C CA . ILE A 1 83 ? 11.596 1.887 -12.448 1.00 60.50 83 ILE A CA 1
ATOM 694 C C . ILE A 1 83 ? 12.509 1.871 -11.223 1.00 60.50 83 ILE A C 1
ATOM 696 O O . ILE A 1 83 ? 12.096 1.434 -10.151 1.00 60.50 83 ILE A O 1
ATOM 700 N N . LYS A 1 84 ? 13.745 2.372 -11.359 1.00 66.88 84 LYS A N 1
ATOM 701 C CA . LYS A 1 84 ? 14.737 2.334 -10.276 1.00 66.88 84 LYS A CA 1
ATOM 702 C C . LYS A 1 84 ? 14.302 3.175 -9.078 1.00 66.88 84 LYS A C 1
ATOM 704 O O . LYS A 1 84 ? 14.738 2.916 -7.966 1.00 66.88 84 LYS A O 1
ATOM 709 N N . GLN A 1 85 ? 13.423 4.156 -9.285 1.00 69.25 85 GLN A N 1
ATOM 710 C CA . GLN A 1 85 ? 12.883 4.967 -8.194 1.00 69.25 85 GLN A CA 1
ATOM 711 C C . GLN A 1 85 ? 11.886 4.177 -7.342 1.00 69.25 85 GLN A C 1
ATOM 713 O O . GLN A 1 85 ? 11.923 4.286 -6.128 1.00 69.25 85 GLN A O 1
ATOM 718 N N . TYR A 1 86 ? 11.081 3.293 -7.937 1.00 67.19 86 TYR A N 1
ATOM 719 C CA . TYR A 1 86 ? 10.182 2.401 -7.188 1.00 67.19 86 TYR A CA 1
ATOM 720 C C . TYR A 1 86 ? 10.913 1.205 -6.554 1.00 67.19 86 TYR A C 1
ATOM 722 O O . TYR A 1 86 ? 10.351 0.500 -5.714 1.00 67.19 86 TYR A O 1
ATOM 730 N N . GLN A 1 87 ? 12.190 1.011 -6.906 1.00 65.38 87 GLN A N 1
ATOM 731 C CA . GLN A 1 87 ? 13.131 0.176 -6.156 1.00 65.38 87 GLN A CA 1
ATOM 732 C C . GLN A 1 87 ? 13.715 0.898 -4.925 1.00 65.38 87 GLN A C 1
ATOM 734 O O . GLN A 1 87 ? 14.273 0.234 -4.054 1.00 65.38 87 GLN A O 1
ATOM 739 N N . ASN A 1 88 ? 13.513 2.209 -4.775 1.00 71.19 88 ASN A N 1
ATOM 740 C CA . ASN A 1 88 ? 13.925 2.968 -3.597 1.00 71.19 88 ASN A CA 1
ATOM 741 C C . ASN A 1 88 ? 12.768 3.092 -2.589 1.00 71.19 88 ASN A C 1
ATOM 743 O O . ASN A 1 88 ? 11.678 3.557 -2.919 1.00 71.19 88 ASN A O 1
ATOM 747 N N . ASP A 1 89 ? 13.029 2.677 -1.357 1.00 68.69 89 ASP A N 1
ATOM 748 C CA . ASP A 1 89 ? 12.038 2.608 -0.283 1.00 68.69 89 ASP A CA 1
ATOM 749 C C . ASP A 1 89 ? 11.562 3.968 0.197 1.00 68.69 89 ASP A C 1
ATOM 751 O O . ASP A 1 89 ? 10.359 4.186 0.353 1.00 68.69 89 ASP A O 1
ATOM 755 N N . ASP A 1 90 ? 12.493 4.907 0.344 1.00 71.19 90 ASP A N 1
ATOM 756 C CA . ASP A 1 90 ? 12.189 6.272 0.756 1.00 71.19 90 ASP A CA 1
ATOM 757 C C . ASP A 1 90 ? 11.313 6.962 -0.286 1.00 71.19 90 ASP A C 1
ATOM 759 O O . ASP A 1 90 ? 10.370 7.675 0.057 1.00 71.19 90 ASP A O 1
ATOM 763 N N . PHE A 1 91 ? 11.584 6.720 -1.571 1.00 74.62 91 PHE A N 1
ATOM 764 C CA . PHE A 1 91 ? 10.783 7.281 -2.654 1.00 74.62 91 PHE A CA 1
ATOM 765 C C . PHE A 1 91 ? 9.343 6.757 -2.618 1.00 74.62 91 PHE A C 1
ATOM 767 O O . PHE A 1 91 ? 8.396 7.541 -2.664 1.00 74.62 91 PHE A O 1
ATOM 774 N N . VAL A 1 92 ? 9.169 5.440 -2.488 1.00 72.69 92 VAL A N 1
ATOM 775 C CA . VAL A 1 92 ? 7.843 4.815 -2.401 1.00 72.69 92 VAL A CA 1
ATOM 776 C C . VAL A 1 92 ? 7.068 5.328 -1.188 1.00 72.69 92 VAL A C 1
ATOM 778 O O . VAL A 1 92 ? 5.893 5.681 -1.306 1.00 72.69 92 VAL A O 1
ATOM 781 N N . ALA A 1 93 ? 7.731 5.412 -0.036 1.00 72.50 93 ALA A N 1
ATOM 782 C CA . ALA A 1 93 ? 7.148 5.952 1.180 1.00 72.50 93 ALA A CA 1
ATOM 783 C C . ALA A 1 93 ? 6.686 7.404 1.017 1.00 72.50 93 ALA A C 1
ATOM 785 O O . ALA A 1 93 ? 5.582 7.758 1.436 1.00 72.50 93 ALA A O 1
ATOM 786 N N . GLN A 1 94 ? 7.511 8.241 0.385 1.00 76.50 94 GLN A N 1
ATOM 787 C CA . GLN A 1 94 ? 7.198 9.646 0.135 1.00 76.50 94 GLN A CA 1
ATOM 788 C C . GLN A 1 94 ? 6.019 9.818 -0.819 1.00 76.50 94 GLN A C 1
ATOM 790 O O . GLN A 1 94 ? 5.133 10.624 -0.542 1.00 76.50 94 GLN A O 1
ATOM 795 N N . GLU A 1 95 ? 5.977 9.072 -1.923 1.00 75.94 95 GLU A N 1
ATOM 796 C CA . GLU A 1 95 ? 4.854 9.141 -2.863 1.00 75.94 95 GLU A CA 1
ATOM 797 C C . GLU A 1 95 ? 3.553 8.683 -2.209 1.00 75.94 95 GLU A C 1
ATOM 799 O O . GLU A 1 95 ? 2.516 9.333 -2.355 1.00 75.94 95 GLU A O 1
ATOM 804 N N . PHE A 1 96 ? 3.613 7.621 -1.405 1.00 76.00 96 PHE A N 1
ATOM 805 C CA . PHE A 1 96 ? 2.447 7.152 -0.676 1.00 76.00 96 PHE A CA 1
ATOM 806 C C . PHE A 1 96 ? 1.954 8.174 0.358 1.00 76.00 96 PHE A C 1
ATOM 808 O O . PHE A 1 96 ? 0.756 8.458 0.439 1.00 76.00 96 PHE A O 1
ATOM 815 N N . LYS A 1 97 ? 2.878 8.812 1.084 1.00 76.50 97 LYS A N 1
ATOM 816 C CA . LYS A 1 97 ? 2.554 9.910 1.999 1.00 76.50 97 LYS A CA 1
ATOM 817 C C . LYS A 1 97 ? 1.861 11.065 1.271 1.00 76.50 97 LYS A C 1
ATOM 819 O O . LYS A 1 97 ? 0.805 11.501 1.718 1.00 76.50 97 LYS A O 1
ATOM 824 N N . LYS A 1 98 ? 2.391 11.505 0.123 1.00 79.00 98 LYS A N 1
ATOM 825 C CA . LYS A 1 98 ? 1.779 12.571 -0.695 1.00 79.00 98 LYS A CA 1
ATOM 826 C C . LYS A 1 98 ? 0.364 12.213 -1.149 1.00 79.00 98 LYS A C 1
ATOM 828 O O . LYS A 1 98 ? -0.504 13.082 -1.185 1.00 79.00 98 LYS A O 1
ATOM 833 N N . MET A 1 99 ? 0.121 10.951 -1.512 1.00 76.25 99 MET A N 1
ATOM 834 C CA . MET A 1 99 ? -1.219 10.491 -1.886 1.00 76.25 99 MET A CA 1
ATOM 835 C C . MET A 1 99 ? -2.201 10.599 -0.721 1.00 76.25 99 MET A C 1
ATOM 837 O O . MET A 1 99 ? -3.322 11.062 -0.914 1.00 76.25 99 MET A O 1
ATOM 841 N N . LEU A 1 100 ? -1.777 10.195 0.476 1.00 76.12 100 LEU A N 1
ATOM 842 C CA . LEU A 1 100 ? -2.601 10.297 1.675 1.00 76.12 100 LEU A CA 1
ATOM 843 C C . LEU A 1 100 ? -2.860 11.756 2.067 1.00 76.12 100 LEU A C 1
ATOM 845 O O . LEU A 1 100 ? -4.009 12.124 2.300 1.00 76.12 100 LEU A O 1
ATOM 849 N N . GLU A 1 101 ? -1.840 12.613 2.024 1.00 78.62 101 GLU A N 1
ATOM 850 C CA . GLU A 1 101 ? -1.981 14.052 2.285 1.00 78.62 101 GLU A CA 1
ATOM 851 C C . GLU A 1 101 ? -2.955 14.726 1.305 1.00 78.62 101 GLU A C 1
ATOM 853 O O . GLU A 1 101 ? -3.815 15.503 1.720 1.00 78.62 101 GLU A O 1
ATOM 858 N N . LYS A 1 102 ? -2.872 14.397 0.008 1.00 78.31 102 LYS A N 1
ATOM 859 C CA . LYS A 1 102 ? -3.789 14.918 -1.020 1.00 78.31 102 LYS A CA 1
ATOM 860 C C . LYS A 1 102 ? -5.248 14.547 -0.747 1.00 78.31 102 LYS A C 1
ATOM 862 O O . LYS A 1 102 ? -6.141 15.338 -1.042 1.00 78.31 102 LYS A O 1
ATOM 867 N N . ASP A 1 103 ? -5.474 13.372 -0.171 1.00 70.75 103 ASP A N 1
ATOM 868 C CA . ASP A 1 103 ? -6.803 12.877 0.187 1.00 70.75 103 ASP A CA 1
ATOM 869 C C . ASP A 1 103 ? -7.243 13.326 1.598 1.00 70.75 103 ASP A C 1
ATOM 871 O O . ASP A 1 103 ? -8.272 12.882 2.109 1.00 70.75 103 ASP A O 1
ATOM 875 N N . GLY A 1 104 ? -6.491 14.240 2.226 1.00 71.06 104 GLY A N 1
ATOM 876 C CA . GLY A 1 104 ? -6.825 14.846 3.514 1.00 71.06 104 GLY A CA 1
ATOM 877 C C . GLY A 1 104 ? -6.472 13.989 4.730 1.00 71.06 104 GLY A C 1
ATOM 878 O O . GLY A 1 104 ? -6.934 14.288 5.832 1.00 71.06 1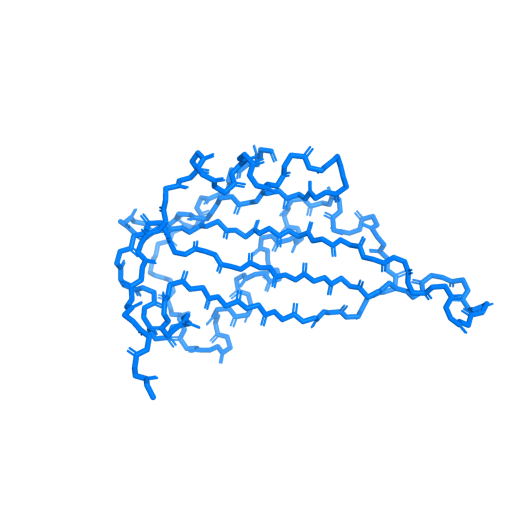04 GLY A O 1
ATOM 879 N N . PHE A 1 105 ? -5.666 12.936 4.560 1.00 72.00 105 PHE A N 1
ATOM 880 C CA . PHE A 1 105 ? -5.078 12.210 5.683 1.00 72.00 105 PHE A CA 1
ATOM 881 C C . PHE A 1 105 ? -3.911 13.016 6.254 1.00 72.00 105 PHE A C 1
ATOM 883 O O . PHE A 1 105 ? -2.872 13.180 5.615 1.00 72.00 105 PHE A O 1
ATOM 890 N N . LEU A 1 106 ? -4.096 13.527 7.470 1.00 64.75 106 LEU A N 1
ATOM 891 C CA . LEU A 1 106 ? -3.058 14.214 8.228 1.00 64.75 106 LEU A CA 1
ATOM 892 C C . LEU A 1 106 ? -2.418 13.222 9.194 1.00 64.75 106 LEU A C 1
ATOM 894 O O . LEU A 1 106 ? -3.102 12.606 10.008 1.00 64.75 106 LEU A O 1
ATOM 898 N N . PHE A 1 107 ? -1.102 13.071 9.095 1.00 63.19 107 PHE A N 1
ATOM 899 C CA . PHE A 1 107 ? -0.331 12.256 10.023 1.00 63.19 107 PHE A CA 1
ATOM 900 C C . PHE A 1 107 ? 0.211 13.143 11.136 1.00 63.19 107 PHE A C 1
ATOM 902 O O . PHE A 1 107 ? 1.021 14.032 10.876 1.00 63.19 107 PHE A O 1
ATOM 909 N N . GLU A 1 108 ? -0.228 12.899 12.367 1.00 56.25 108 GLU A N 1
ATOM 910 C CA . GLU A 1 108 ? 0.301 13.591 13.549 1.00 56.25 108 GLU A CA 1
ATOM 911 C C . GLU A 1 108 ? 1.632 12.979 14.028 1.00 56.25 108 GLU A C 1
ATOM 913 O O . GLU A 1 108 ? 2.426 13.655 14.678 1.00 56.25 108 GLU A O 1
ATOM 918 N N . GLU A 1 109 ? 1.919 11.727 13.653 1.00 59.03 109 GLU A N 1
ATOM 919 C CA . GLU A 1 109 ? 3.109 10.979 14.077 1.00 59.03 109 GLU A CA 1
ATOM 920 C C . GLU A 1 109 ? 4.038 10.603 12.912 1.00 59.03 109 GLU A C 1
ATOM 922 O O . GLU A 1 109 ? 3.645 10.561 11.742 1.00 59.03 109 GLU A O 1
ATOM 927 N N . SER A 1 110 ? 5.295 10.285 13.242 1.00 60.34 110 SER A N 1
ATOM 928 C CA . SER A 1 110 ? 6.269 9.769 12.282 1.00 60.34 110 SER A CA 1
ATOM 929 C C . SER A 1 110 ? 5.817 8.421 11.709 1.00 60.34 110 SER A C 1
ATOM 931 O O . SER A 1 110 ? 5.436 7.500 12.429 1.00 60.34 110 SER A O 1
ATOM 933 N N . ILE A 1 111 ? 5.856 8.308 10.381 1.00 63.66 111 ILE A N 1
ATOM 934 C CA . ILE A 1 111 ? 5.470 7.090 9.667 1.00 63.66 111 ILE A CA 1
ATOM 935 C C . ILE A 1 111 ? 6.628 6.097 9.740 1.00 63.66 111 ILE A C 1
ATOM 937 O O . ILE A 1 111 ? 7.741 6.405 9.311 1.00 63.66 111 ILE A O 1
ATOM 941 N N . GLN A 1 112 ? 6.355 4.897 10.246 1.00 66.94 112 GLN A N 1
ATOM 942 C CA . GLN A 1 112 ? 7.271 3.768 10.131 1.00 66.94 112 GLN A CA 1
ATOM 943 C C . GLN A 1 112 ? 6.955 2.987 8.859 1.00 66.94 112 GLN A C 1
ATOM 945 O O . GLN A 1 112 ? 5.801 2.637 8.599 1.00 66.94 112 GLN A O 1
ATOM 950 N N . VAL A 1 113 ? 7.999 2.719 8.078 1.00 62.09 113 VAL A N 1
ATOM 951 C CA . VAL A 1 113 ? 7.918 1.982 6.818 1.00 62.09 113 VAL A CA 1
ATOM 952 C C . VAL A 1 113 ? 8.759 0.724 6.949 1.00 62.09 113 VAL A C 1
ATOM 954 O O . VAL A 1 113 ? 9.947 0.803 7.250 1.00 62.09 113 VAL A O 1
ATOM 957 N N . THR A 1 114 ? 8.142 -0.443 6.776 1.00 64.12 114 THR A N 1
ATOM 958 C CA . THR A 1 114 ? 8.842 -1.738 6.789 1.00 64.12 114 THR A CA 1
ATOM 959 C C . THR A 1 114 ? 8.582 -2.478 5.487 1.00 64.12 114 THR A C 1
ATOM 961 O O . THR A 1 114 ? 7.458 -2.510 4.990 1.00 64.12 114 THR A O 1
ATOM 964 N N . LEU A 1 115 ? 9.635 -3.061 4.928 1.00 59.41 115 LEU A N 1
ATOM 965 C CA . LEU A 1 115 ? 9.625 -3.680 3.608 1.00 59.41 115 LEU A CA 1
ATOM 966 C C . LEU A 1 115 ? 9.670 -5.188 3.752 1.00 59.41 115 LEU A C 1
ATOM 968 O O . LEU A 1 115 ? 10.381 -5.701 4.621 1.00 59.41 115 LEU A O 1
ATOM 972 N N . PHE A 1 116 ? 8.937 -5.873 2.884 1.00 60.56 116 PHE A N 1
ATOM 973 C CA . PHE A 1 116 ? 8.854 -7.327 2.861 1.00 60.56 116 PHE A CA 1
ATOM 974 C C . PHE A 1 116 ? 8.851 -7.850 1.430 1.00 60.56 116 PHE A C 1
ATOM 976 O O . PHE A 1 116 ? 8.284 -7.157 0.548 1.00 60.56 116 PHE A O 1
#

pLDDT: mean 74.44, std 12.05, range [46.5, 93.25]